Protein AF-A0AAJ1UID9-F1 (afdb_monomer_lite)

Foldseek 3Di:
DDDDDDDDDLVNLLVVLQVLLQQLVCLLPPPDDPVSVVSNVVSLVVNQVSVVVVVDHDPCPPPVQDVLNSSVCVCVVSVSVNRPCSVVSDDD

Secondary structure (DSSP, 8-state):
-PPPPP---HHHHHHHHHHHHHHHHHHHHH--HHHHHHHHHHHHHHHHHHHHHTT----HHHH---HHHHHHHHHHHTT-TT--SSGGG---

Radius of gyration: 14.28 Å; chains: 1; bounding box: 32×42×32 Å

Sequence (92 aa):
MKCPRVIIEPQIIEKILTELINEFIRIEKFESGLEYRFQSKLVMDKLILITSFLNEKWKWNEEKQSFYHYLKYITSKYELSGVNGLDGLYPG

Structure (mmCIF, N/CA/C/O backbone):
data_AF-A0AAJ1UID9-F1
#
_entry.id   AF-A0AAJ1UID9-F1
#
loop_
_atom_site.group_PDB
_atom_site.id
_atom_site.type_symbol
_atom_site.label_atom_id
_atom_site.label_alt_id
_atom_site.label_comp_id
_atom_site.label_asym_id
_atom_site.label_entity_id
_atom_site.label_seq_id
_atom_site.pdbx_PDB_ins_code
_atom_site.Cartn_x
_atom_site.Cartn_y
_atom_site.Cartn_z
_atom_site.occupancy
_atom_site.B_iso_or_equiv
_atom_site.auth_seq_id
_atom_site.auth_comp_id
_atom_site.auth_asym_id
_atom_site.auth_atom_id
_atom_sit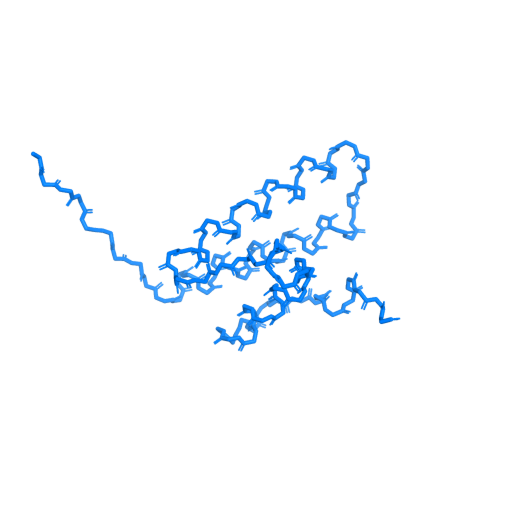e.pdbx_PDB_model_num
ATOM 1 N N . MET A 1 1 ? -12.085 28.180 17.682 1.00 62.00 1 MET A N 1
ATOM 2 C CA . MET A 1 1 ? -12.602 27.491 16.476 1.00 62.00 1 MET A CA 1
ATOM 3 C C . MET A 1 1 ? -12.870 26.034 16.825 1.00 62.00 1 MET A C 1
ATOM 5 O O . MET A 1 1 ? -12.038 25.446 17.504 1.00 62.00 1 MET A O 1
ATOM 9 N N . LYS A 1 2 ? -14.014 25.459 16.426 1.00 78.38 2 LYS A N 1
ATOM 10 C CA . LYS A 1 2 ? -14.243 24.008 16.548 1.00 78.38 2 LYS A CA 1
ATOM 11 C C . LYS A 1 2 ? -13.510 23.305 15.407 1.00 78.38 2 LYS A C 1
ATOM 13 O O . LYS A 1 2 ? -13.662 23.712 14.260 1.00 78.38 2 LYS A O 1
ATOM 18 N N . CYS A 1 3 ? -12.724 22.281 15.727 1.00 81.31 3 CYS A N 1
ATOM 19 C CA . CYS A 1 3 ? -12.115 21.425 14.715 1.00 81.31 3 CYS A CA 1
ATOM 20 C C . CYS A 1 3 ? -13.231 20.643 13.994 1.00 81.31 3 CYS A C 1
ATOM 22 O O . CYS A 1 3 ? -14.092 20.081 14.683 1.00 81.31 3 CYS A O 1
ATOM 24 N N . PRO A 1 4 ? -13.278 20.628 12.650 1.00 86.62 4 PRO A N 1
ATOM 25 C CA . PRO A 1 4 ? -14.258 19.829 11.929 1.00 86.62 4 PRO A CA 1
ATOM 26 C C . PRO A 1 4 ? -14.024 18.341 12.208 1.00 86.62 4 PRO A C 1
ATOM 28 O O . PRO A 1 4 ? -12.901 17.847 12.129 1.00 86.62 4 PRO A O 1
ATOM 31 N N . ARG A 1 5 ? -15.098 17.617 12.534 1.00 86.88 5 ARG A N 1
ATOM 32 C CA . ARG A 1 5 ? -15.057 16.158 12.640 1.00 86.88 5 ARG A CA 1
ATOM 33 C C . ARG A 1 5 ? -15.245 15.575 11.247 1.00 86.88 5 ARG A C 1
ATOM 35 O O . ARG A 1 5 ? -16.301 15.760 10.650 1.00 86.88 5 ARG A O 1
ATOM 42 N N . VAL A 1 6 ? -14.239 14.858 10.765 1.00 83.75 6 VAL A N 1
ATOM 43 C CA . VAL A 1 6 ? -14.330 14.069 9.534 1.00 83.75 6 VAL A CA 1
ATOM 44 C C . VAL A 1 6 ? -14.631 12.627 9.928 1.00 83.75 6 VAL A C 1
ATOM 46 O O . VAL A 1 6 ? -13.953 12.064 10.785 1.00 83.75 6 VAL A O 1
ATOM 49 N N . ILE A 1 7 ? -15.681 12.054 9.346 1.00 87.56 7 ILE A N 1
ATOM 50 C CA . ILE A 1 7 ? -16.019 10.634 9.468 1.00 87.56 7 ILE A CA 1
ATOM 51 C C . ILE A 1 7 ? -15.832 10.047 8.077 1.00 87.56 7 ILE A C 1
ATOM 53 O O . ILE A 1 7 ? -16.395 10.570 7.118 1.00 87.56 7 ILE A O 1
ATOM 57 N N . ILE A 1 8 ? -15.015 9.004 7.974 1.00 85.88 8 ILE A N 1
ATOM 58 C CA . ILE A 1 8 ? -14.764 8.302 6.718 1.00 85.88 8 ILE A CA 1
ATOM 59 C C . ILE A 1 8 ? -15.379 6.916 6.851 1.00 85.88 8 ILE A C 1
ATOM 61 O O . ILE A 1 8 ? -15.146 6.226 7.843 1.00 85.88 8 ILE A O 1
ATOM 65 N N . GLU A 1 9 ? -16.190 6.536 5.870 1.00 91.31 9 GLU A N 1
ATOM 66 C CA . GLU A 1 9 ? -16.778 5.204 5.819 1.00 91.31 9 GLU A CA 1
ATOM 67 C C . GLU A 1 9 ? -15.689 4.152 5.545 1.00 91.31 9 GLU A C 1
ATOM 69 O O . GLU A 1 9 ? -14.802 4.401 4.720 1.00 91.31 9 GLU A O 1
ATOM 74 N N . PRO A 1 10 ? -15.733 2.975 6.195 1.00 89.94 10 PRO A N 1
ATOM 75 C CA . PRO A 1 10 ? -14.728 1.928 6.003 1.00 89.94 10 PRO A CA 1
ATOM 76 C C . PRO A 1 10 ? -14.507 1.551 4.532 1.00 89.94 10 PRO A C 1
ATOM 78 O O . PRO A 1 10 ? -13.364 1.472 4.088 1.00 89.94 10 PRO A O 1
ATOM 81 N N . GLN A 1 11 ? -15.583 1.455 3.744 1.00 92.62 11 GLN A N 1
ATOM 82 C CA . GLN A 1 11 ? -15.514 1.093 2.324 1.00 92.62 11 GLN A CA 1
ATOM 83 C C . GLN A 1 11 ? -14.722 2.119 1.500 1.00 92.62 11 GLN A C 1
ATOM 85 O O . GLN A 1 11 ? -14.075 1.779 0.509 1.00 92.62 11 GLN A O 1
ATOM 90 N N . ILE A 1 12 ? -14.752 3.392 1.908 1.00 92.75 12 ILE A N 1
ATOM 91 C CA . ILE A 1 12 ? -13.978 4.453 1.260 1.00 92.75 12 ILE A CA 1
ATOM 92 C C . ILE A 1 12 ? -12.488 4.272 1.554 1.00 92.75 12 ILE A C 1
ATOM 94 O O . ILE A 1 12 ? -11.672 4.415 0.646 1.00 92.75 12 ILE A O 1
ATOM 98 N N . ILE A 1 13 ? -12.125 3.914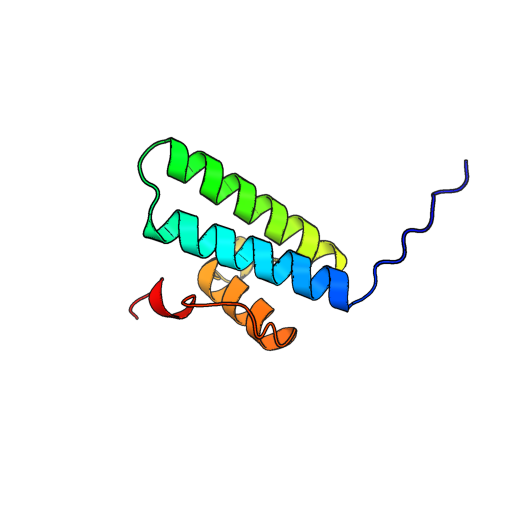 2.789 1.00 92.69 13 ILE A N 1
ATOM 99 C CA . ILE A 1 13 ? -10.732 3.617 3.149 1.00 92.69 13 ILE A CA 1
ATOM 100 C C . ILE A 1 13 ? -10.224 2.387 2.397 1.00 92.69 13 ILE A C 1
ATOM 102 O O . ILE A 1 13 ? -9.143 2.445 1.813 1.00 92.69 13 ILE A O 1
ATOM 106 N N . GLU A 1 14 ? -11.000 1.304 2.366 1.00 94.81 14 GLU A N 1
ATOM 107 C CA . GLU A 1 14 ? -10.659 0.080 1.632 1.00 94.81 14 GLU A CA 1
ATOM 108 C C . GLU A 1 14 ? -10.410 0.371 0.150 1.00 94.81 14 GLU A C 1
ATOM 110 O O . GLU A 1 14 ? -9.403 -0.065 -0.416 1.00 94.81 14 GLU A O 1
ATOM 115 N N . LYS A 1 15 ? -11.279 1.179 -0.469 1.00 95.69 15 LYS A N 1
ATOM 116 C CA . LYS A 1 15 ? -11.124 1.611 -1.859 1.00 95.69 15 LYS A CA 1
ATOM 117 C C . LYS A 1 15 ? -9.854 2.440 -2.066 1.00 95.69 15 LYS A C 1
ATOM 119 O O . LYS A 1 15 ? -9.077 2.119 -2.961 1.00 95.69 15 LYS A O 1
ATOM 124 N N . ILE A 1 16 ? -9.616 3.455 -1.231 1.00 95.69 16 ILE A N 1
ATOM 125 C CA . ILE A 1 16 ? -8.422 4.316 -1.322 1.00 95.69 16 ILE A CA 1
ATOM 126 C C . ILE A 1 16 ? -7.142 3.486 -1.179 1.00 95.69 16 ILE A C 1
ATOM 128 O O . ILE A 1 16 ? -6.216 3.639 -1.973 1.00 95.69 16 ILE A O 1
ATOM 132 N N . LEU A 1 17 ? -7.084 2.596 -0.185 1.00 96.94 17 LEU A N 1
ATOM 133 C CA . LEU A 1 17 ? -5.934 1.716 0.017 1.00 96.94 17 LEU A CA 1
ATOM 134 C C . LEU A 1 17 ? -5.724 0.800 -1.189 1.00 96.94 17 LEU A C 1
ATOM 136 O O . LEU A 1 17 ? -4.606 0.694 -1.683 1.00 96.94 17 LEU A O 1
ATOM 140 N N . THR A 1 18 ? -6.792 0.184 -1.695 1.00 97.44 18 THR A N 1
ATOM 141 C CA . THR A 1 18 ? -6.730 -0.696 -2.869 1.00 97.44 18 THR A CA 1
ATOM 142 C C . THR A 1 18 ? -6.193 0.037 -4.100 1.00 97.44 18 THR A C 1
ATOM 144 O O . THR A 1 18 ? -5.310 -0.478 -4.788 1.00 97.44 18 THR A O 1
ATOM 147 N N . GLU A 1 19 ? -6.687 1.246 -4.377 1.00 97.25 19 GLU A N 1
ATOM 148 C CA . GLU A 1 19 ? -6.247 2.068 -5.510 1.00 97.25 19 GLU A CA 1
ATOM 149 C C . GLU A 1 19 ? -4.768 2.454 -5.390 1.00 97.25 19 GLU A C 1
ATOM 151 O O . GLU A 1 19 ? -4.005 2.245 -6.333 1.00 97.25 19 GLU A O 1
ATOM 156 N N . LEU A 1 20 ? -4.339 2.933 -4.219 1.00 97.50 20 LEU A N 1
ATOM 157 C CA . LEU A 1 20 ? -2.948 3.326 -3.979 1.00 97.50 20 LEU A CA 1
ATOM 158 C C . LEU A 1 20 ? -1.980 2.136 -4.039 1.00 97.50 20 LEU A C 1
ATOM 160 O O . LEU A 1 20 ? -0.880 2.261 -4.575 1.00 97.50 20 LEU A O 1
ATOM 164 N N . ILE A 1 21 ? -2.370 0.970 -3.512 1.00 97.38 21 ILE A N 1
ATOM 165 C CA . ILE A 1 21 ? -1.535 -0.238 -3.575 1.00 97.38 21 ILE A CA 1
ATOM 166 C C . ILE A 1 21 ? -1.404 -0.713 -5.028 1.00 97.38 21 ILE A C 1
ATOM 168 O O . ILE A 1 21 ? -0.301 -1.042 -5.465 1.00 97.38 21 ILE A O 1
ATOM 172 N N . ASN A 1 22 ? -2.489 -0.702 -5.806 1.00 96.69 22 ASN A N 1
ATOM 173 C CA . ASN A 1 22 ? -2.434 -1.041 -7.230 1.00 96.69 22 ASN A CA 1
ATOM 174 C C . ASN A 1 22 ? -1.610 -0.027 -8.042 1.00 96.69 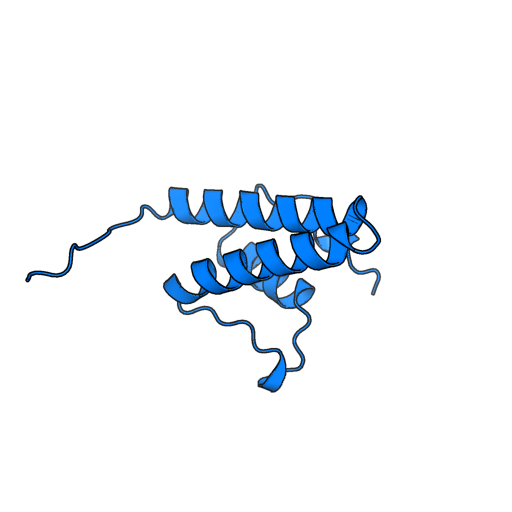22 ASN A C 1
ATOM 176 O O . ASN A 1 22 ? -0.878 -0.426 -8.950 1.00 96.69 22 ASN A O 1
ATOM 180 N N . GLU A 1 23 ? -1.683 1.265 -7.712 1.00 96.31 23 GLU A N 1
ATOM 181 C CA . GLU A 1 23 ? -0.836 2.300 -8.313 1.00 96.31 23 GLU A CA 1
ATOM 182 C C . GLU A 1 23 ? 0.646 2.046 -8.011 1.00 96.31 23 GLU A C 1
ATOM 184 O O . GLU A 1 23 ? 1.462 2.060 -8.934 1.00 96.31 23 GLU A O 1
ATOM 189 N N . PHE A 1 24 ? 0.985 1.724 -6.758 1.00 95.88 24 PHE A N 1
ATOM 190 C CA . PHE A 1 24 ? 2.338 1.318 -6.377 1.00 95.88 24 PHE A CA 1
ATOM 191 C C . PHE A 1 24 ? 2.802 0.105 -7.191 1.00 95.88 24 PHE A C 1
ATOM 193 O O . PHE A 1 24 ? 3.846 0.168 -7.832 1.00 95.88 24 PHE A O 1
ATOM 200 N N . ILE A 1 25 ? 1.996 -0.960 -7.277 1.00 94.44 25 ILE A N 1
ATOM 201 C CA . ILE A 1 25 ? 2.327 -2.147 -8.084 1.00 94.44 25 ILE A CA 1
ATOM 202 C C . ILE A 1 25 ? 2.574 -1.791 -9.556 1.00 94.44 25 ILE A C 1
ATOM 204 O O . ILE A 1 25 ? 3.499 -2.324 -10.170 1.00 94.44 25 ILE A O 1
ATOM 208 N N . ARG A 1 26 ? 1.752 -0.912 -10.144 1.00 95.44 26 ARG A N 1
ATOM 209 C CA . ARG A 1 26 ? 1.931 -0.449 -11.527 1.00 95.44 26 ARG A CA 1
ATOM 210 C C . ARG A 1 26 ? 3.269 0.274 -11.683 1.00 95.44 26 ARG A C 1
ATOM 212 O O . ARG A 1 26 ? 3.991 -0.011 -12.634 1.00 95.44 26 ARG A O 1
ATOM 219 N N . ILE A 1 27 ? 3.592 1.183 -10.762 1.00 94.69 27 ILE A N 1
ATOM 220 C CA . ILE A 1 27 ? 4.844 1.948 -10.788 1.00 94.69 27 ILE A CA 1
ATOM 221 C C . ILE A 1 27 ? 6.046 1.005 -10.714 1.00 94.69 27 ILE A C 1
ATOM 223 O O . ILE A 1 27 ? 6.926 1.086 -11.566 1.00 94.69 27 ILE A O 1
ATOM 227 N N . GLU A 1 28 ? 6.042 0.064 -9.770 1.00 92.31 28 GLU A N 1
ATOM 228 C CA . GLU A 1 28 ? 7.131 -0.905 -9.591 1.00 92.31 28 GLU A CA 1
ATOM 229 C C . GLU A 1 28 ? 7.342 -1.804 -10.822 1.00 92.31 28 GLU A C 1
ATOM 231 O O . GLU A 1 28 ? 8.462 -2.231 -11.093 1.00 92.31 28 GLU A O 1
ATOM 236 N N . LYS A 1 29 ? 6.283 -2.094 -11.589 1.00 91.31 29 LYS A N 1
ATOM 237 C CA . LYS A 1 29 ? 6.361 -2.964 -12.776 1.00 91.31 29 LYS A CA 1
ATOM 238 C C . LYS A 1 29 ? 6.758 -2.246 -14.058 1.00 91.31 29 LYS A C 1
ATOM 240 O O . LYS A 1 29 ? 7.359 -2.872 -14.928 1.00 91.31 29 LYS A O 1
ATOM 245 N N . PHE A 1 30 ? 6.350 -0.991 -14.220 1.00 93.75 30 PHE A N 1
ATOM 246 C CA . PHE A 1 30 ? 6.355 -0.343 -15.535 1.00 93.75 30 PHE A CA 1
ATOM 247 C C . PHE A 1 30 ? 7.166 0.948 -15.601 1.00 93.75 30 PHE A C 1
ATOM 249 O O . PHE A 1 30 ? 7.513 1.371 -16.702 1.00 93.75 30 PHE A O 1
ATOM 256 N N . GLU A 1 31 ? 7.484 1.573 -14.469 1.00 93.00 31 GLU A N 1
ATOM 257 C CA . GLU A 1 31 ? 8.235 2.827 -14.453 1.00 93.00 31 GLU A CA 1
ATOM 258 C C . GLU A 1 31 ? 9.723 2.566 -14.201 1.00 93.00 31 GLU A C 1
ATOM 260 O O . GLU A 1 31 ? 10.119 1.600 -13.551 1.00 93.00 31 GLU A O 1
ATOM 265 N N . SER A 1 32 ? 10.582 3.456 -14.696 1.00 92.56 32 SER A N 1
ATOM 266 C CA . SER A 1 32 ? 12.020 3.391 -14.419 1.00 92.56 32 SER A CA 1
ATOM 267 C C . SER A 1 32 ? 12.652 4.783 -14.344 1.00 92.56 32 SER A C 1
ATOM 269 O O . SER A 1 32 ? 12.018 5.806 -14.608 1.00 92.56 32 SER A O 1
ATOM 271 N N . GLY A 1 33 ? 13.918 4.844 -13.927 1.00 92.50 33 GLY A N 1
ATOM 272 C CA . GLY A 1 33 ? 14.676 6.095 -13.888 1.00 92.50 33 GLY A CA 1
ATOM 273 C C . GLY A 1 33 ? 14.209 7.079 -12.809 1.00 92.50 33 GLY A C 1
ATOM 274 O O . GLY A 1 33 ? 13.875 6.693 -11.688 1.00 92.50 33 GLY A O 1
ATOM 275 N N . LEU A 1 34 ? 14.272 8.377 -13.121 1.00 90.94 34 LEU A N 1
ATOM 276 C CA . LEU A 1 34 ? 13.937 9.450 -12.175 1.00 90.94 34 LEU A CA 1
ATOM 277 C C . LEU A 1 34 ? 12.439 9.513 -11.873 1.00 90.94 34 LEU A C 1
ATOM 279 O O . LEU A 1 34 ? 12.071 9.700 -10.715 1.00 90.94 34 LEU A O 1
ATOM 283 N N . GLU A 1 35 ? 11.606 9.305 -12.893 1.00 90.62 35 GLU A N 1
ATOM 284 C CA . GLU A 1 35 ? 10.149 9.306 -12.758 1.00 90.62 35 GLU A CA 1
ATOM 285 C C . GLU A 1 35 ? 9.699 8.224 -11.775 1.00 90.62 35 GLU A C 1
ATOM 287 O O . GLU A 1 35 ? 8.978 8.513 -10.824 1.00 90.62 35 GLU A O 1
ATOM 292 N N . TYR A 1 36 ? 10.243 7.009 -11.909 1.00 93.31 36 TYR A N 1
ATOM 293 C CA . TYR A 1 36 ? 10.017 5.923 -10.956 1.00 93.31 36 TYR A CA 1
ATOM 294 C C . TYR A 1 36 ? 10.317 6.335 -9.512 1.00 93.31 36 TYR A C 1
ATOM 296 O O . TYR A 1 36 ? 9.480 6.156 -8.631 1.00 93.31 36 TYR A O 1
ATOM 304 N N . ARG A 1 37 ? 11.492 6.926 -9.253 1.00 91.25 37 ARG A N 1
ATOM 305 C CA . ARG A 1 37 ? 11.887 7.300 -7.883 1.00 91.25 37 ARG A CA 1
ATOM 306 C C . ARG A 1 37 ? 10.936 8.324 -7.276 1.00 91.25 37 ARG A C 1
ATOM 308 O O . ARG A 1 37 ? 10.648 8.249 -6.084 1.00 91.25 37 ARG A O 1
ATOM 315 N N . PHE A 1 38 ? 10.485 9.284 -8.079 1.00 94.25 38 PHE A N 1
ATOM 316 C CA . PHE A 1 38 ? 9.563 10.315 -7.628 1.00 94.25 38 PHE A CA 1
ATOM 317 C C . PHE A 1 38 ? 8.162 9.744 -7.378 1.00 94.25 38 PHE A C 1
ATOM 319 O O . PHE A 1 38 ? 7.622 9.913 -6.285 1.00 94.25 38 PHE A O 1
ATOM 326 N N . GLN A 1 39 ? 7.609 9.017 -8.351 1.00 96.06 39 GLN A N 1
ATOM 327 C CA . GLN A 1 39 ? 6.260 8.453 -8.279 1.00 96.06 39 GLN A CA 1
ATOM 328 C C . GLN A 1 39 ? 6.143 7.373 -7.199 1.00 96.06 39 GLN A C 1
ATOM 330 O O . GLN A 1 39 ? 5.212 7.418 -6.395 1.00 96.06 39 GLN A O 1
ATOM 335 N N . SER A 1 40 ? 7.110 6.449 -7.124 1.00 95.00 40 SER A N 1
ATOM 336 C CA . SER A 1 40 ? 7.129 5.385 -6.110 1.00 95.00 40 SER A CA 1
ATOM 337 C C . SER A 1 40 ? 7.170 5.994 -4.706 1.00 95.00 40 SER A C 1
ATOM 339 O O . SER A 1 40 ? 6.326 5.687 -3.865 1.00 95.00 40 SER A O 1
ATOM 341 N N . LYS A 1 41 ? 8.039 6.986 -4.467 1.00 95.12 41 LYS A N 1
ATOM 342 C CA . LYS A 1 41 ? 8.072 7.686 -3.177 1.00 9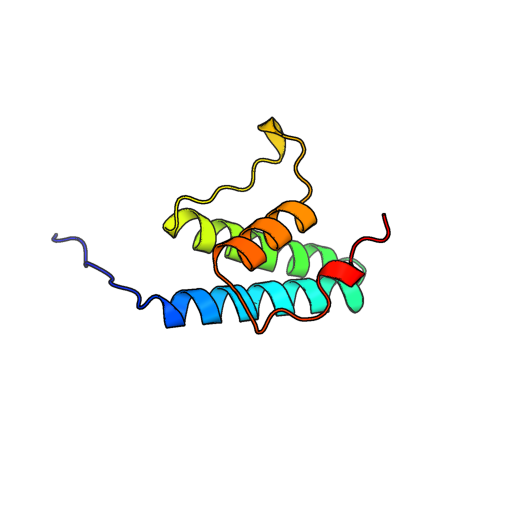5.12 41 LYS A CA 1
ATOM 343 C C . LYS A 1 41 ? 6.757 8.407 -2.861 1.00 95.12 41 LYS A C 1
ATOM 345 O O . LYS A 1 41 ? 6.263 8.300 -1.742 1.00 95.12 41 LYS A O 1
ATOM 350 N N . LEU A 1 42 ? 6.177 9.109 -3.833 1.00 96.81 42 LEU A N 1
ATOM 351 C CA . LEU A 1 42 ? 4.925 9.838 -3.641 1.00 96.81 42 LEU A CA 1
ATOM 352 C C . LEU A 1 42 ? 3.779 8.905 -3.221 1.00 96.81 42 LEU A C 1
ATOM 354 O O . LEU A 1 42 ? 3.033 9.227 -2.295 1.00 96.81 42 LEU A O 1
ATOM 358 N N . VAL A 1 43 ? 3.621 7.759 -3.889 1.00 97.50 43 VAL A N 1
ATOM 359 C CA . VAL A 1 43 ? 2.561 6.799 -3.546 1.00 97.50 43 VAL A CA 1
ATOM 360 C C . VAL A 1 43 ? 2.845 6.099 -2.212 1.00 97.50 43 VAL A C 1
ATOM 362 O O . VAL A 1 43 ? 1.919 5.914 -1.420 1.00 97.50 43 VAL A O 1
ATOM 365 N N . MET A 1 44 ? 4.112 5.800 -1.898 1.00 96.12 44 MET A N 1
ATOM 366 C CA . MET A 1 44 ? 4.512 5.272 -0.588 1.00 96.12 44 MET A CA 1
ATOM 367 C C . MET A 1 44 ? 4.133 6.234 0.545 1.00 96.12 44 MET A C 1
ATOM 369 O O . MET A 1 44 ? 3.522 5.814 1.528 1.00 96.12 44 MET A O 1
ATOM 373 N N . ASP A 1 45 ? 4.436 7.526 0.397 1.00 96.56 45 ASP A N 1
ATOM 374 C CA . ASP A 1 45 ? 4.131 8.544 1.407 1.00 96.56 45 ASP A CA 1
ATOM 375 C C . ASP A 1 45 ? 2.610 8.696 1.612 1.00 96.56 45 ASP A C 1
ATOM 377 O O . ASP A 1 45 ? 2.141 8.797 2.750 1.00 96.56 45 ASP A O 1
ATOM 381 N N . LYS A 1 46 ? 1.813 8.626 0.533 1.00 97.44 46 LYS A N 1
ATOM 382 C CA . LYS A 1 46 ? 0.339 8.597 0.620 1.00 97.44 46 LYS A CA 1
ATOM 383 C C . LYS A 1 46 ? -0.161 7.370 1.385 1.00 97.44 46 LYS A C 1
ATOM 385 O O . LYS A 1 46 ? -1.022 7.507 2.254 1.00 97.44 46 LYS A O 1
ATOM 390 N N . LEU A 1 47 ? 0.379 6.185 1.094 1.00 97.56 47 LEU A N 1
ATOM 391 C CA . LEU A 1 47 ? 0.019 4.944 1.786 1.00 97.56 47 LEU A CA 1
ATOM 392 C C . LEU A 1 47 ? 0.340 5.022 3.280 1.00 97.56 47 LEU A C 1
ATOM 394 O O . LEU A 1 47 ? -0.510 4.683 4.103 1.00 97.56 47 LEU A O 1
ATOM 398 N N . ILE A 1 48 ? 1.525 5.519 3.644 1.00 96.44 48 ILE A N 1
ATOM 399 C CA . ILE A 1 48 ? 1.927 5.716 5.045 1.00 96.44 48 ILE A CA 1
ATOM 400 C C . ILE A 1 48 ? 0.975 6.689 5.751 1.00 96.44 48 ILE A C 1
ATOM 402 O O . ILE A 1 48 ? 0.535 6.420 6.868 1.00 96.44 48 ILE A O 1
ATOM 406 N N . LEU A 1 49 ? 0.602 7.792 5.097 1.00 95.31 49 LEU A N 1
ATOM 407 C CA . LEU A 1 49 ? -0.331 8.762 5.667 1.00 95.31 49 LEU A CA 1
ATOM 408 C C . LEU A 1 49 ? -1.712 8.145 5.926 1.00 95.31 49 LEU A C 1
ATOM 410 O O . LEU A 1 49 ? -2.222 8.250 7.041 1.00 95.31 49 LEU A O 1
ATOM 414 N N . ILE A 1 50 ? -2.307 7.480 4.932 1.00 94.88 50 ILE A N 1
ATOM 415 C CA . ILE A 1 50 ? -3.645 6.887 5.079 1.00 94.88 50 ILE A CA 1
ATOM 416 C C . ILE A 1 50 ? -3.646 5.797 6.154 1.00 94.88 50 ILE A C 1
ATOM 418 O O . ILE A 1 50 ? -4.513 5.791 7.027 1.00 94.88 50 ILE A O 1
ATOM 422 N N . THR A 1 51 ? -2.647 4.916 6.136 1.00 95.88 51 THR A N 1
ATOM 423 C CA . THR A 1 51 ? -2.526 3.834 7.125 1.00 95.88 51 THR A CA 1
ATOM 424 C C . THR A 1 51 ? -2.303 4.363 8.548 1.00 95.88 51 THR A C 1
ATOM 426 O O . THR A 1 51 ? -2.819 3.779 9.501 1.00 95.88 51 THR A O 1
ATOM 429 N N . SER A 1 52 ? -1.680 5.537 8.712 1.00 94.25 52 SER A N 1
ATOM 430 C CA . SER A 1 52 ? -1.530 6.175 10.027 1.00 94.25 52 SER A CA 1
ATOM 431 C C . SER A 1 52 ? -2.859 6.583 10.678 1.00 94.25 52 SER A C 1
ATOM 433 O O . SER A 1 52 ? -2.982 6.503 11.901 1.00 94.25 52 SER A O 1
ATOM 435 N N . PHE A 1 53 ? -3.885 6.937 9.890 1.00 91.25 53 PHE A N 1
ATOM 436 C CA . PHE A 1 53 ? -5.231 7.205 10.418 1.00 91.25 53 PHE A CA 1
ATOM 437 C C . PHE A 1 53 ? -5.910 5.943 10.959 1.00 91.25 53 PHE A C 1
ATOM 439 O O . PHE A 1 53 ? -6.826 6.039 11.774 1.00 91.25 53 PHE A O 1
ATOM 446 N N . LEU A 1 54 ? -5.433 4.770 10.543 1.00 93.06 54 LEU A N 1
ATOM 447 C CA . LEU A 1 54 ? -5.860 3.463 11.037 1.00 93.06 54 LEU A CA 1
ATOM 448 C C . LEU A 1 54 ? -4.968 2.950 12.172 1.00 93.06 54 LEU A C 1
ATOM 450 O O . LEU A 1 54 ? -5.128 1.816 12.615 1.00 93.06 54 LEU A O 1
ATOM 454 N N . ASN A 1 55 ? -4.046 3.791 12.653 1.00 93.50 55 ASN A N 1
ATOM 455 C CA . ASN A 1 55 ? -3.033 3.456 13.648 1.00 93.50 55 ASN A CA 1
ATOM 456 C C . ASN A 1 55 ? -2.043 2.366 13.190 1.00 93.50 55 ASN A C 1
ATOM 458 O O . ASN A 1 55 ? -1.396 1.722 14.015 1.00 93.50 55 ASN A O 1
ATOM 462 N N . GLU A 1 56 ? -1.887 2.193 11.877 1.00 94.81 56 GLU A N 1
ATOM 463 C CA . GLU A 1 56 ? -0.868 1.334 11.283 1.00 94.81 56 GLU A CA 1
ATOM 464 C C . GLU A 1 56 ? 0.361 2.164 10.914 1.00 94.81 56 GLU A C 1
ATOM 466 O O . GLU A 1 56 ? 0.257 3.287 10.414 1.00 94.81 56 GLU A O 1
ATOM 471 N N . LYS A 1 57 ? 1.548 1.623 11.184 1.00 92.81 57 LYS A N 1
ATOM 472 C CA . LYS A 1 57 ? 2.814 2.305 10.913 1.00 92.81 57 LYS A CA 1
ATOM 473 C C . LYS A 1 57 ? 3.766 1.367 10.203 1.00 92.81 57 LYS A C 1
ATOM 475 O O . LYS A 1 57 ? 3.940 0.225 10.624 1.00 92.81 57 LYS A O 1
ATOM 480 N N . TRP A 1 58 ? 4.435 1.883 9.179 1.00 92.31 58 TRP A N 1
ATOM 481 C CA . TRP A 1 58 ? 5.536 1.175 8.546 1.00 92.31 58 TRP A CA 1
ATOM 482 C C . TRP A 1 58 ? 6.788 1.251 9.425 1.00 92.31 58 TRP A C 1
ATOM 484 O O . TRP A 1 58 ? 7.279 2.339 9.734 1.00 92.31 58 TRP A O 1
ATOM 494 N N . LYS A 1 59 ? 7.315 0.093 9.831 1.00 86.50 59 LYS A N 1
ATOM 495 C CA . LYS A 1 59 ? 8.401 -0.013 10.816 1.00 86.50 59 LYS A CA 1
ATOM 496 C C . LYS A 1 59 ? 9.740 -0.409 10.195 1.00 86.50 59 LYS A C 1
ATOM 498 O O . LYS A 1 59 ? 10.373 -1.384 10.600 1.00 86.50 59 LYS A O 1
ATOM 503 N N . TRP A 1 60 ? 10.214 0.372 9.225 1.00 77.38 60 TRP A N 1
ATOM 504 C CA . TRP A 1 60 ? 11.528 0.131 8.613 1.00 77.38 60 TRP A CA 1
ATOM 505 C C . TRP A 1 60 ? 12.671 0.139 9.642 1.00 77.38 60 TRP A C 1
ATOM 507 O O . TRP A 1 60 ? 13.477 -0.785 9.686 1.00 77.38 60 TRP A O 1
ATOM 517 N N . ASN A 1 61 ? 12.719 1.163 10.498 1.00 71.50 61 ASN A N 1
ATOM 518 C CA . ASN A 1 61 ? 13.841 1.377 11.419 1.00 71.50 61 ASN A CA 1
ATOM 519 C C . ASN A 1 61 ? 13.863 0.399 12.605 1.00 71.50 61 ASN A C 1
ATOM 521 O O . ASN A 1 61 ? 14.928 0.150 13.160 1.00 71.50 61 ASN A O 1
ATOM 525 N N . GLU A 1 62 ? 12.704 -0.134 12.996 1.00 74.75 62 GLU A N 1
ATOM 526 C CA . GLU A 1 62 ? 12.565 -1.015 14.164 1.00 74.75 62 GLU A CA 1
ATOM 527 C C . GLU A 1 62 ? 12.672 -2.493 13.774 1.00 74.75 62 GLU A C 1
ATOM 529 O O . GLU A 1 62 ? 13.302 -3.277 14.477 1.00 74.75 62 GLU A O 1
ATOM 534 N N . GLU A 1 63 ? 12.089 -2.871 12.633 1.00 78.19 63 GLU A N 1
ATOM 535 C CA . GLU A 1 63 ? 11.878 -4.277 12.269 1.00 78.19 63 GLU A CA 1
ATOM 536 C C . GLU A 1 63 ? 12.522 -4.648 10.920 1.00 78.19 63 GLU A C 1
ATOM 538 O O . GLU A 1 63 ? 12.407 -5.787 10.475 1.00 78.19 63 GLU A O 1
ATOM 543 N N . LYS A 1 64 ? 13.198 -3.703 10.238 1.00 80.06 64 LYS A N 1
ATOM 544 C CA . LYS A 1 64 ? 13.702 -3.860 8.854 1.00 80.06 64 LYS A CA 1
ATOM 545 C C . LYS A 1 64 ? 12.632 -4.382 7.888 1.00 80.06 64 LYS A C 1
ATOM 547 O O . LYS A 1 64 ? 12.929 -5.053 6.899 1.00 80.06 64 LYS A O 1
ATOM 552 N N . GLN A 1 65 ? 11.370 -4.068 8.172 1.00 83.06 65 GLN A N 1
ATOM 553 C CA . GLN A 1 65 ? 10.236 -4.528 7.389 1.00 83.06 65 GLN A CA 1
ATOM 554 C C . GLN A 1 65 ? 10.276 -3.868 6.011 1.00 83.06 65 GLN A C 1
ATOM 556 O O . GLN A 1 65 ? 10.044 -2.667 5.897 1.00 83.06 65 GLN A O 1
ATOM 561 N N . SER A 1 66 ? 10.523 -4.630 4.945 1.00 89.31 66 SER A N 1
ATOM 562 C CA . SER A 1 66 ? 10.409 -4.095 3.581 1.00 89.31 66 SER A CA 1
ATOM 563 C C . SER A 1 66 ? 9.013 -3.509 3.348 1.00 89.31 66 SER A C 1
ATOM 565 O O . SER A 1 66 ? 8.032 -4.061 3.855 1.00 89.31 66 SER A O 1
ATOM 567 N N . PHE A 1 67 ? 8.903 -2.478 2.513 1.00 91.50 67 PHE A N 1
ATOM 568 C CA . PHE A 1 67 ? 7.602 -1.889 2.195 1.00 91.50 67 PHE A CA 1
ATOM 569 C C . PHE A 1 67 ? 6.628 -2.910 1.582 1.00 91.50 67 PHE A C 1
ATOM 571 O O . PHE A 1 67 ? 5.454 -2.918 1.925 1.00 91.50 67 PHE A O 1
ATOM 578 N N . TYR A 1 68 ? 7.126 -3.859 0.785 1.00 90.81 68 TYR A N 1
ATOM 579 C CA . TYR A 1 68 ? 6.334 -4.983 0.276 1.00 90.81 68 TYR A CA 1
ATOM 580 C C . TYR A 1 68 ? 5.643 -5.789 1.393 1.00 90.81 68 TYR A C 1
ATOM 582 O O . TYR A 1 68 ? 4.422 -5.933 1.392 1.00 90.81 68 TYR A O 1
ATOM 590 N N . HIS A 1 69 ? 6.402 -6.266 2.385 1.00 90.88 69 HIS A N 1
ATOM 591 C CA . HIS A 1 69 ? 5.844 -6.979 3.541 1.00 90.88 69 HIS A CA 1
ATOM 592 C C . HIS A 1 69 ? 4.826 -6.135 4.319 1.00 90.88 69 HIS A C 1
ATOM 594 O O . HIS A 1 69 ? 3.824 -6.671 4.792 1.00 90.88 69 HIS A O 1
ATOM 600 N N . TYR A 1 70 ? 5.052 -4.823 4.420 1.00 94.62 70 TYR A N 1
ATOM 601 C CA . TYR A 1 70 ? 4.084 -3.906 5.015 1.00 94.62 70 TYR A CA 1
ATOM 602 C C . TYR A 1 70 ? 2.773 -3.869 4.220 1.00 94.62 70 TYR A C 1
ATOM 604 O O . TYR A 1 70 ? 1.706 -4.071 4.795 1.00 94.62 70 TYR A O 1
ATOM 612 N N . LEU A 1 71 ? 2.833 -3.710 2.894 1.00 95.25 71 LEU A N 1
ATOM 613 C CA . LEU A 1 71 ? 1.638 -3.719 2.044 1.00 95.25 71 LEU A CA 1
ATOM 614 C C . LEU A 1 71 ? 0.911 -5.064 2.070 1.00 95.25 71 LEU A C 1
ATOM 616 O O . LEU A 1 71 ? -0.318 -5.086 2.061 1.00 95.25 71 LEU A O 1
ATOM 620 N N . LYS A 1 72 ? 1.642 -6.179 2.155 1.00 93.69 72 LYS A N 1
ATOM 621 C CA . LYS A 1 72 ? 1.047 -7.513 2.298 1.00 93.69 72 LYS A CA 1
ATOM 622 C C . LYS A 1 72 ? 0.287 -7.649 3.617 1.00 93.69 72 LYS A C 1
ATOM 624 O O . LYS A 1 72 ? -0.837 -8.145 3.622 1.00 93.69 72 LYS A O 1
ATOM 629 N N . TYR A 1 73 ? 0.862 -7.149 4.711 1.00 94.25 73 TYR A N 1
ATOM 630 C CA . TYR A 1 73 ? 0.183 -7.073 6.004 1.00 94.25 73 TYR A CA 1
ATOM 631 C C . TYR A 1 73 ? -1.093 -6.221 5.931 1.00 94.25 73 TYR A C 1
ATOM 633 O O . TYR A 1 73 ? -2.148 -6.693 6.344 1.00 94.25 73 TYR A O 1
ATOM 641 N N . ILE A 1 74 ? -1.032 -5.018 5.346 1.00 96.31 74 ILE A N 1
ATOM 642 C CA . ILE A 1 74 ? -2.203 -4.137 5.185 1.00 96.31 74 ILE A CA 1
ATOM 643 C C . ILE A 1 74 ? -3.288 -4.814 4.337 1.00 96.31 74 ILE A C 1
ATOM 645 O O . ILE A 1 74 ? -4.441 -4.884 4.753 1.00 96.31 74 ILE A O 1
ATOM 649 N N . THR A 1 75 ? -2.912 -5.372 3.186 1.00 95.62 75 THR A N 1
ATOM 650 C CA . THR A 1 75 ? -3.834 -6.067 2.271 1.00 95.62 75 THR A CA 1
ATOM 651 C C . THR A 1 75 ? -4.545 -7.221 2.974 1.00 95.62 75 THR A C 1
ATOM 653 O O . THR A 1 75 ? -5.757 -7.363 2.846 1.00 95.62 75 THR A O 1
ATOM 656 N N . SER A 1 76 ? -3.806 -8.014 3.756 1.00 94.12 76 SER A N 1
ATOM 657 C CA . SER A 1 76 ? -4.368 -9.139 4.504 1.00 94.12 76 SER A CA 1
ATOM 658 C C . SER A 1 76 ? -5.239 -8.698 5.679 1.00 94.12 76 SER A C 1
ATOM 660 O O . SER A 1 76 ? -6.256 -9.332 5.933 1.00 94.12 76 SER A O 1
ATOM 662 N N . LYS A 1 77 ? -4.846 -7.655 6.417 1.00 95.12 77 LYS A N 1
ATOM 663 C CA . LYS A 1 77 ? -5.555 -7.205 7.622 1.00 95.12 77 LYS A CA 1
ATOM 664 C C . LYS A 1 77 ? -6.913 -6.579 7.311 1.00 95.12 77 LYS A C 1
ATOM 666 O O . LYS A 1 77 ? -7.835 -6.733 8.104 1.00 95.12 77 LYS A O 1
ATOM 671 N N . TYR A 1 78 ? -7.011 -5.871 6.189 1.00 94.56 78 TYR A N 1
ATOM 672 C CA . TYR A 1 78 ? -8.230 -5.179 5.759 1.00 94.56 78 TYR A CA 1
ATOM 673 C C . TYR A 1 78 ? -8.950 -5.886 4.605 1.00 94.56 78 TYR A C 1
ATOM 675 O O . TYR A 1 78 ? -9.808 -5.280 3.978 1.00 94.56 78 TYR A O 1
ATOM 683 N N . GLU A 1 79 ? -8.587 -7.139 4.305 1.00 93.44 79 GLU A N 1
ATOM 684 C CA . GLU A 1 79 ? -9.252 -7.975 3.293 1.00 93.44 79 GLU A CA 1
ATOM 685 C C . GLU A 1 79 ? -9.430 -7.270 1.928 1.00 93.44 79 GLU A C 1
ATOM 687 O O . GLU A 1 79 ? -10.479 -7.348 1.289 1.00 93.44 79 GLU A O 1
ATOM 692 N N . LEU A 1 80 ? -8.387 -6.568 1.460 1.00 94.38 80 LEU A N 1
ATOM 693 C CA . LEU A 1 80 ? -8.449 -5.727 0.256 1.00 94.38 80 LEU A CA 1
ATOM 694 C C . LEU A 1 80 ? -8.492 -6.573 -1.032 1.00 94.38 80 LEU A C 1
ATOM 696 O O . LEU A 1 80 ? -7.483 -6.770 -1.713 1.00 94.38 80 LEU A O 1
ATOM 700 N N . SER A 1 81 ? -9.681 -7.056 -1.394 1.00 86.44 81 SER A N 1
ATOM 701 C CA . SER A 1 81 ? -9.903 -8.023 -2.481 1.00 86.44 81 SER A CA 1
ATOM 702 C C . SER A 1 81 ? -9.563 -7.520 -3.891 1.00 86.44 81 SER A C 1
ATOM 704 O O . SER A 1 81 ? -9.522 -8.312 -4.829 1.00 86.44 81 SER A O 1
ATOM 706 N N . GLY A 1 82 ? -9.352 -6.214 -4.075 1.00 89.75 82 GLY A N 1
ATOM 707 C CA . GLY A 1 82 ? -9.022 -5.608 -5.369 1.00 89.75 82 GLY A CA 1
ATOM 708 C C . GLY A 1 82 ? -7.524 -5.431 -5.638 1.00 89.75 82 GLY A C 1
ATOM 709 O O . GLY A 1 82 ? -7.165 -4.889 -6.685 1.00 89.75 82 GLY A O 1
ATOM 710 N N . VAL A 1 83 ? -6.648 -5.832 -4.712 1.00 92.06 83 VAL A N 1
ATOM 711 C CA . VAL A 1 83 ? -5.190 -5.710 -4.866 1.00 92.06 83 VAL A CA 1
ATOM 712 C C . VAL A 1 83 ? -4.656 -6.849 -5.734 1.00 92.06 83 VAL A C 1
ATOM 714 O O . VAL A 1 83 ? -4.731 -8.015 -5.355 1.00 92.06 83 VAL A O 1
ATOM 717 N N . ASN A 1 84 ? -4.078 -6.521 -6.893 1.00 83.94 84 ASN A N 1
ATOM 718 C CA . ASN A 1 84 ? -3.679 -7.519 -7.890 1.00 83.94 84 ASN A CA 1
ATOM 719 C C . ASN A 1 84 ? -2.171 -7.544 -8.148 1.00 83.94 84 ASN A C 1
ATOM 721 O O . ASN A 1 84 ? -1.563 -6.555 -8.550 1.00 83.94 84 ASN A O 1
ATOM 725 N N . GLY 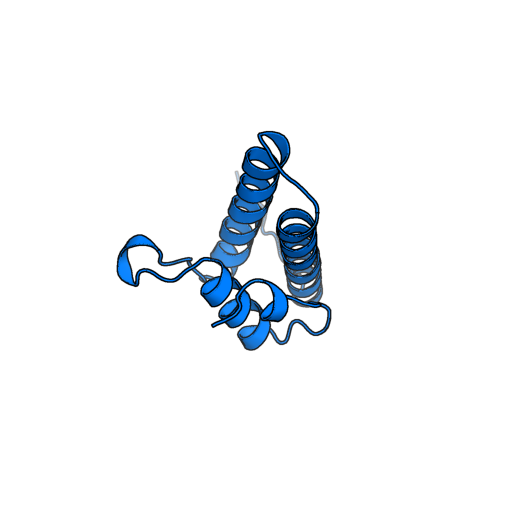A 1 85 ? -1.562 -8.725 -8.026 1.00 80.69 85 GLY A N 1
ATOM 726 C CA . GLY A 1 85 ? -0.175 -8.943 -8.439 1.00 80.69 85 GLY A CA 1
ATOM 727 C C . GLY A 1 85 ? 0.874 -8.332 -7.509 1.00 80.69 85 GLY A C 1
ATOM 728 O O . GLY A 1 85 ? 1.995 -8.111 -7.975 1.00 80.69 85 GLY A O 1
ATOM 729 N N . LEU A 1 86 ? 0.510 -8.089 -6.241 1.00 86.06 86 LEU A N 1
ATOM 730 C CA . LEU A 1 86 ? 1.430 -7.708 -5.167 1.00 86.06 86 LEU A CA 1
ATOM 731 C C . LEU A 1 86 ? 2.486 -8.801 -4.967 1.00 86.06 86 LEU A C 1
ATOM 733 O O . LEU A 1 86 ? 3.672 -8.499 -5.008 1.00 86.06 86 LEU A O 1
ATOM 737 N N . ASP A 1 87 ? 2.071 -10.071 -4.875 1.00 84.06 87 ASP A N 1
ATOM 738 C CA . ASP A 1 87 ? 2.980 -11.215 -4.685 1.00 84.06 87 ASP A CA 1
ATOM 739 C C . ASP A 1 87 ? 4.040 -11.361 -5.792 1.00 84.06 87 ASP A C 1
ATOM 741 O O . ASP A 1 87 ? 5.088 -11.959 -5.574 1.00 84.06 87 ASP A O 1
ATOM 745 N N . GLY A 1 88 ? 3.801 -10.784 -6.975 1.00 78.06 88 GLY A N 1
ATOM 746 C CA . GLY A 1 88 ? 4.752 -10.788 -8.089 1.00 78.06 88 GLY A CA 1
ATOM 747 C C . GLY A 1 88 ? 5.858 -9.729 -8.003 1.00 78.06 88 GLY A C 1
ATOM 748 O O . GLY A 1 88 ? 6.703 -9.695 -8.891 1.00 78.06 88 GLY A O 1
ATOM 749 N N . LEU A 1 89 ? 5.850 -8.849 -6.994 1.00 77.44 89 LEU A N 1
ATOM 750 C CA . LEU A 1 89 ? 6.877 -7.810 -6.814 1.00 77.44 89 LEU A CA 1
ATOM 751 C C . LEU A 1 89 ? 8.128 -8.300 -6.074 1.00 77.44 89 LEU A C 1
ATOM 753 O O . LEU A 1 89 ? 9.155 -7.628 -6.115 1.00 77.44 89 LEU A O 1
ATOM 757 N N . TYR A 1 90 ? 8.063 -9.449 -5.399 1.00 67.06 90 TYR A N 1
ATOM 758 C CA . TYR A 1 90 ? 9.204 -10.015 -4.686 1.00 67.06 90 TYR A CA 1
ATOM 759 C C . TYR A 1 90 ? 9.301 -11.520 -4.968 1.00 67.06 90 TYR A C 1
ATOM 761 O O . TYR A 1 90 ? 8.539 -12.294 -4.383 1.00 67.06 90 TYR A O 1
ATOM 769 N N . PRO A 1 91 ? 10.201 -11.967 -5.861 1.00 53.97 91 PRO A N 1
ATOM 770 C CA . PRO A 1 91 ? 10.604 -13.363 -5.875 1.00 53.97 91 PRO A CA 1
ATOM 771 C C . PRO A 1 91 ? 11.417 -13.589 -4.596 1.00 53.97 91 PRO A C 1
ATOM 773 O O . PRO A 1 91 ? 12.333 -12.818 -4.316 1.00 53.97 91 PRO A O 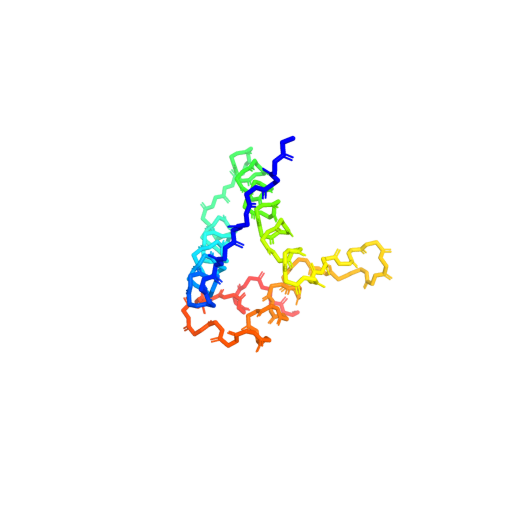1
ATOM 776 N N . GLY A 1 92 ? 11.012 -14.561 -3.779 1.00 51.34 92 GLY A N 1
ATOM 777 C CA . GLY A 1 92 ? 11.731 -14.914 -2.550 1.00 51.34 92 GLY A CA 1
ATOM 778 C C . GLY A 1 92 ? 13.212 -15.194 -2.777 1.00 51.34 92 GLY A C 1
ATOM 779 O O . GLY A 1 92 ? 13.564 -15.662 -3.884 1.00 51.34 92 GLY A O 1
#

pLDDT: mean 89.81, std 8.97, range [51.34, 97.56]